Protein AF-A0AAC9VMV9-F1 (afdb_monomer_lite)

Structure (mmCIF, N/CA/C/O backbone):
data_AF-A0AAC9VMV9-F1
#
_entry.id   AF-A0AAC9VMV9-F1
#
loop_
_atom_site.group_PDB
_atom_site.id
_atom_site.type_symbol
_atom_site.label_atom_id
_atom_site.label_alt_id
_atom_site.label_comp_id
_atom_site.label_asym_id
_atom_site.label_entity_id
_atom_site.label_seq_id
_atom_site.pdbx_PDB_ins_code
_atom_site.Cartn_x
_atom_site.Cartn_y
_atom_site.Cartn_z
_atom_site.occupancy
_atom_site.B_iso_or_equiv
_atom_site.auth_seq_id
_atom_site.auth_comp_id
_atom_site.auth_asym_id
_atom_site.auth_atom_id
_atom_site.pdbx_PDB_model_num
ATOM 1 N N . MET A 1 1 ? -11.097 3.923 6.047 1.00 93.62 1 MET A N 1
ATOM 2 C CA . MET A 1 1 ? -10.985 4.026 4.571 1.00 93.62 1 MET A CA 1
ATOM 3 C C . MET A 1 1 ? -11.076 2.633 3.981 1.00 93.62 1 MET A C 1
ATOM 5 O O . MET A 1 1 ? -10.569 1.705 4.601 1.00 93.62 1 MET A O 1
ATOM 9 N N . ASP A 1 2 ? -11.701 2.490 2.817 1.00 97.19 2 ASP A N 1
ATOM 10 C CA . ASP A 1 2 ? -11.820 1.214 2.113 1.00 97.19 2 ASP A CA 1
ATOM 11 C C . ASP A 1 2 ? -11.344 1.369 0.661 1.00 97.19 2 ASP A C 1
ATOM 13 O O . ASP A 1 2 ? -11.652 2.373 0.017 1.00 97.19 2 ASP A O 1
ATOM 17 N N . ILE A 1 3 ? -10.528 0.429 0.180 1.00 97.56 3 ILE A N 1
ATOM 18 C CA . ILE A 1 3 ? -9.907 0.449 -1.152 1.00 97.56 3 ILE A CA 1
ATOM 19 C C . ILE A 1 3 ? -10.144 -0.904 -1.818 1.00 97.56 3 ILE A C 1
ATOM 21 O O . ILE A 1 3 ? -9.696 -1.933 -1.318 1.00 97.56 3 ILE A O 1
ATOM 25 N N . ALA A 1 4 ? -10.788 -0.901 -2.979 1.00 97.44 4 ALA A N 1
ATOM 26 C CA . ALA A 1 4 ? -11.225 -2.117 -3.654 1.00 97.44 4 ALA A CA 1
ATOM 27 C C . ALA A 1 4 ? -10.712 -2.183 -5.093 1.00 97.44 4 ALA A C 1
ATOM 29 O O . ALA A 1 4 ? -10.667 -1.152 -5.767 1.00 97.44 4 ALA A O 1
ATOM 30 N N . ASN A 1 5 ? -10.389 -3.385 -5.585 1.00 98.12 5 ASN A N 1
ATOM 31 C CA . ASN A 1 5 ? -10.223 -3.691 -7.018 1.00 98.12 5 ASN A CA 1
ATOM 32 C C . ASN A 1 5 ? -9.354 -2.680 -7.785 1.00 98.12 5 ASN A C 1
ATOM 34 O O . ASN A 1 5 ? -9.712 -2.207 -8.863 1.00 98.12 5 ASN A O 1
ATOM 38 N N . SER A 1 6 ? -8.231 -2.292 -7.189 1.00 97.94 6 SER A N 1
ATOM 39 C CA . SER A 1 6 ? -7.426 -1.163 -7.654 1.00 97.94 6 SER A CA 1
ATOM 40 C C . SER A 1 6 ? -5.976 -1.565 -7.881 1.00 97.94 6 SER A C 1
ATOM 42 O O . SER A 1 6 ? -5.484 -2.551 -7.330 1.00 97.94 6 SER A O 1
ATOM 44 N N . THR A 1 7 ? -5.267 -0.771 -8.684 1.00 98.19 7 THR A N 1
ATOM 45 C CA . THR A 1 7 ? -3.819 -0.898 -8.867 1.00 98.19 7 THR A CA 1
ATOM 46 C C . THR A 1 7 ? -3.130 0.417 -8.522 1.00 98.19 7 THR A C 1
ATOM 48 O O . THR A 1 7 ? -3.472 1.458 -9.073 1.00 98.19 7 THR A O 1
ATOM 51 N N . LEU A 1 8 ? -2.137 0.360 -7.634 1.00 97.62 8 LEU A N 1
ATOM 52 C CA . LEU A 1 8 ? -1.200 1.446 -7.353 1.00 97.62 8 LEU A CA 1
ATOM 53 C C . LEU A 1 8 ? 0.171 1.071 -7.925 1.00 97.62 8 LEU A C 1
ATOM 55 O O . LEU A 1 8 ? 0.736 0.033 -7.580 1.00 97.62 8 LEU A O 1
ATOM 59 N N . SER A 1 9 ? 0.732 1.923 -8.780 1.00 97.31 9 SER A N 1
ATOM 60 C CA . SER A 1 9 ? 2.037 1.684 -9.401 1.00 97.31 9 SER A CA 1
ATOM 61 C C . SER A 1 9 ? 2.947 2.899 -9.292 1.00 97.31 9 SER A C 1
ATOM 63 O O . SER A 1 9 ? 2.531 4.004 -9.630 1.00 97.31 9 SER A O 1
ATOM 65 N N . GLY A 1 10 ? 4.201 2.685 -8.893 1.00 96.56 10 GLY A N 1
ATOM 66 C CA . GLY A 1 10 ? 5.214 3.738 -8.840 1.00 96.56 10 GLY A CA 1
ATOM 67 C C . GLY A 1 10 ? 6.559 3.288 -9.395 1.00 96.56 10 GLY A C 1
ATOM 68 O O . GLY A 1 10 ? 7.143 2.314 -8.925 1.00 96.56 10 GLY A O 1
ATOM 69 N N . THR A 1 11 ? 7.077 4.008 -10.385 1.00 96.56 11 THR A N 1
ATOM 70 C CA . THR A 1 11 ? 8.375 3.705 -11.015 1.00 96.56 11 THR A CA 1
ATOM 71 C C . THR A 1 11 ? 9.530 4.517 -10.435 1.00 96.56 11 THR A C 1
ATOM 73 O O . THR A 1 11 ? 10.679 4.107 -10.553 1.00 96.56 11 THR A O 1
ATOM 76 N N . GLN A 1 12 ? 9.236 5.646 -9.789 1.00 97.12 12 GLN A N 1
ATOM 77 C CA . GLN A 1 12 ? 10.243 6.524 -9.198 1.00 97.12 12 GLN A CA 1
ATOM 78 C C . GLN A 1 12 ? 10.757 5.983 -7.860 1.00 97.12 12 GLN A C 1
ATOM 80 O O . GLN A 1 12 ? 10.067 5.227 -7.171 1.00 97.12 12 GLN A O 1
ATOM 85 N N . ASN A 1 13 ? 11.976 6.390 -7.496 1.00 97.69 13 ASN A N 1
ATOM 86 C CA . ASN A 1 13 ? 12.555 6.107 -6.185 1.00 97.69 13 ASN A CA 1
ATOM 87 C C . ASN A 1 13 ? 11.693 6.711 -5.072 1.00 97.69 13 ASN A C 1
ATOM 89 O O . ASN A 1 13 ? 11.015 7.715 -5.277 1.00 97.69 13 ASN A O 1
ATOM 93 N N . GLN A 1 14 ? 11.760 6.113 -3.884 1.00 96.50 14 GLN A N 1
ATOM 94 C CA . GLN A 1 14 ? 11.017 6.551 -2.704 1.00 96.50 14 GLN A CA 1
ATOM 95 C C . GLN A 1 14 ? 9.500 6.621 -2.956 1.00 96.50 14 GLN A C 1
ATOM 97 O O . GLN A 1 14 ? 8.819 7.505 -2.443 1.00 96.50 14 GLN A O 1
ATOM 102 N N . PHE A 1 15 ? 8.950 5.682 -3.730 1.00 97.06 15 PHE A N 1
ATOM 103 C CA . PHE A 1 15 ? 7.505 5.553 -3.889 1.00 97.06 15 PHE A CA 1
ATOM 104 C C . PHE A 1 15 ? 6.857 5.085 -2.580 1.00 97.06 15 PHE A C 1
ATOM 106 O O . PHE A 1 15 ? 7.342 4.143 -1.949 1.00 97.06 15 PHE A O 1
ATOM 113 N N . TYR A 1 16 ? 5.735 5.699 -2.202 1.00 96.62 16 TYR A N 1
ATOM 114 C CA . TYR 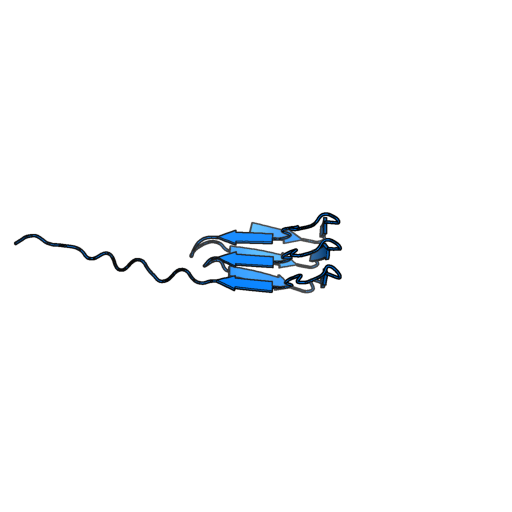A 1 16 ? 4.913 5.285 -1.066 1.00 96.62 16 TYR A CA 1
ATOM 115 C C . TYR A 1 16 ? 3.524 4.893 -1.569 1.00 96.62 16 TYR A C 1
ATOM 117 O O . TYR A 1 16 ? 2.797 5.744 -2.072 1.00 96.62 16 TYR A O 1
ATOM 125 N N . GLY A 1 17 ? 3.169 3.610 -1.460 1.00 97.00 17 GLY A N 1
ATOM 126 C CA . GLY A 1 17 ? 1.876 3.110 -1.942 1.00 97.00 17 GLY A CA 1
ATOM 127 C C . GLY A 1 17 ? 0.733 3.488 -1.001 1.00 97.00 17 GLY A C 1
ATOM 128 O O . GLY A 1 17 ? -0.092 4.336 -1.318 1.00 97.00 17 GLY A O 1
ATOM 129 N N . LEU A 1 18 ? 0.707 2.875 0.181 1.00 97.25 18 LEU A N 1
ATOM 130 C CA . LEU A 1 18 ? -0.174 3.246 1.285 1.00 97.25 18 LEU A CA 1
ATOM 131 C C . LEU A 1 18 ? 0.652 3.809 2.442 1.00 97.25 18 LEU A C 1
ATOM 133 O O . LEU A 1 18 ? 1.674 3.236 2.834 1.00 97.25 18 LEU A O 1
ATOM 137 N N . TRP A 1 19 ? 0.179 4.915 3.008 1.00 96.62 19 TRP A N 1
ATOM 138 C CA . TRP A 1 19 ? 0.743 5.540 4.199 1.00 96.62 19 TRP A CA 1
ATOM 139 C C . TRP A 1 19 ? -0.393 5.950 5.137 1.00 96.62 19 TRP A C 1
ATOM 141 O O . TRP A 1 19 ? -1.108 6.909 4.862 1.00 96.62 19 TRP A O 1
ATOM 151 N N . ALA A 1 20 ? -0.572 5.210 6.231 1.00 96.75 20 ALA A N 1
ATOM 152 C CA . ALA A 1 20 ? -1.611 5.474 7.224 1.00 96.75 20 ALA A CA 1
ATOM 153 C C . ALA A 1 20 ? -0.989 5.785 8.586 1.00 96.75 20 ALA A C 1
ATOM 155 O O . ALA A 1 20 ? -0.060 5.101 9.022 1.00 96.75 20 ALA A O 1
ATOM 156 N N . THR A 1 21 ? -1.506 6.801 9.276 1.00 95.31 21 THR A N 1
ATOM 157 C CA . THR A 1 21 ? -0.961 7.254 10.560 1.00 95.31 21 THR A CA 1
ATOM 158 C C . THR A 1 21 ? -2.064 7.587 11.559 1.00 95.31 21 THR A C 1
ATOM 160 O O . THR A 1 21 ? -2.956 8.354 11.221 1.00 95.31 21 THR A O 1
ATOM 163 N N . GLY A 1 22 ? -1.946 7.107 12.798 1.00 93.75 22 GLY A N 1
ATOM 164 C CA . GLY A 1 22 ? -2.847 7.439 13.908 1.00 93.75 22 GLY A CA 1
ATOM 165 C C . GLY A 1 22 ? -3.571 6.224 14.490 1.00 93.75 22 GLY A C 1
ATOM 166 O O . GLY A 1 22 ? -4.018 5.358 13.746 1.00 93.75 22 GLY A O 1
ATOM 167 N N . LYS A 1 23 ? -3.705 6.193 15.827 1.00 92.44 23 LYS A N 1
ATOM 168 C CA . LYS A 1 23 ? -4.232 5.056 16.621 1.00 92.44 23 LYS A CA 1
ATOM 169 C C . LYS A 1 23 ? -5.630 4.583 16.230 1.00 92.44 23 LYS A C 1
ATOM 171 O O . LYS A 1 23 ? -5.940 3.417 16.424 1.00 92.44 23 LYS A O 1
ATOM 176 N N . GLU A 1 24 ? -6.441 5.483 15.694 1.00 94.69 24 GLU A N 1
ATOM 177 C CA . GLU A 1 24 ? -7.832 5.229 15.300 1.00 94.69 24 GLU A CA 1
ATOM 178 C C . GLU A 1 24 ? -7.992 5.191 13.771 1.00 94.69 24 GLU A C 1
ATOM 180 O O . GLU A 1 24 ? -9.098 5.237 13.238 1.00 94.69 24 GLU A O 1
ATOM 185 N N . THR A 1 25 ? -6.879 5.149 13.032 1.00 96.38 25 THR A N 1
ATOM 186 C CA . THR A 1 25 ? -6.905 5.074 11.571 1.00 96.38 25 THR A CA 1
ATOM 187 C C . THR A 1 25 ? -6.981 3.626 11.120 1.00 96.38 25 THR A C 1
ATOM 189 O O . THR A 1 25 ? -6.019 2.872 11.255 1.00 96.38 25 THR A O 1
ATOM 192 N N . GLU A 1 26 ? -8.114 3.283 10.515 1.00 97.75 26 GLU A N 1
ATOM 193 C CA . GLU A 1 26 ? -8.395 1.975 9.928 1.00 97.75 26 GLU A CA 1
ATOM 194 C C . GLU A 1 26 ? -8.442 2.076 8.396 1.00 97.75 26 GLU A C 1
ATOM 196 O O . GLU A 1 26 ? -9.230 2.842 7.819 1.00 97.75 26 GLU A O 1
ATOM 201 N N . VAL A 1 27 ? -7.617 1.280 7.717 1.00 98.00 27 VAL A N 1
ATOM 202 C CA . VAL A 1 27 ? -7.635 1.116 6.258 1.00 98.00 27 VAL A CA 1
ATOM 203 C C . VAL A 1 27 ? -7.871 -0.350 5.935 1.00 98.00 27 VAL A C 1
ATOM 205 O O . VAL A 1 27 ? -7.090 -1.208 6.332 1.00 98.00 27 VAL A O 1
ATOM 208 N N . THR A 1 28 ? -8.918 -0.648 5.175 1.00 98.38 28 THR A N 1
ATOM 209 C CA . THR A 1 28 ? -9.090 -1.968 4.563 1.00 98.38 28 THR A CA 1
ATOM 210 C C . THR A 1 28 ? -8.817 -1.847 3.073 1.00 98.38 28 THR A C 1
ATOM 212 O O . THR A 1 28 ? -9.325 -0.944 2.419 1.00 98.38 28 THR A O 1
ATOM 215 N N . ALA A 1 29 ? -7.991 -2.735 2.533 1.00 98.00 29 ALA A N 1
ATOM 216 C CA . ALA A 1 29 ? -7.829 -2.897 1.102 1.00 98.00 29 ALA A CA 1
ATOM 217 C C . ALA A 1 29 ? -8.149 -4.336 0.717 1.00 98.00 29 ALA A C 1
ATOM 219 O O . ALA A 1 29 ? -7.719 -5.271 1.394 1.00 98.00 29 ALA A O 1
ATOM 220 N N . HIS A 1 30 ? -8.899 -4.517 -0.360 1.00 98.19 30 HIS A N 1
ATOM 221 C CA . HIS A 1 30 ? -9.275 -5.830 -0.851 1.00 98.19 30 HIS A CA 1
ATOM 222 C C . HIS A 1 30 ? -9.132 -5.909 -2.370 1.00 98.19 30 HIS A C 1
ATOM 224 O O . HIS A 1 30 ? -9.554 -5.004 -3.091 1.00 98.19 30 HIS A O 1
ATOM 230 N N . GLN A 1 31 ? -8.490 -6.975 -2.856 1.00 98.44 31 GL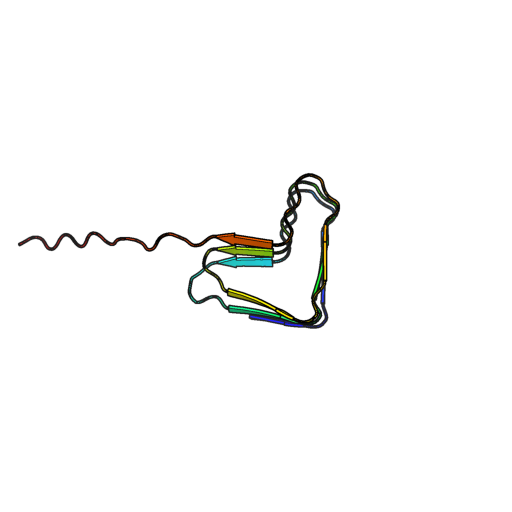N A N 1
ATOM 231 C CA . GLN A 1 31 ? -8.101 -7.106 -4.267 1.00 98.44 31 GLN A CA 1
ATOM 232 C C . GLN A 1 31 ? -7.257 -5.913 -4.757 1.00 98.44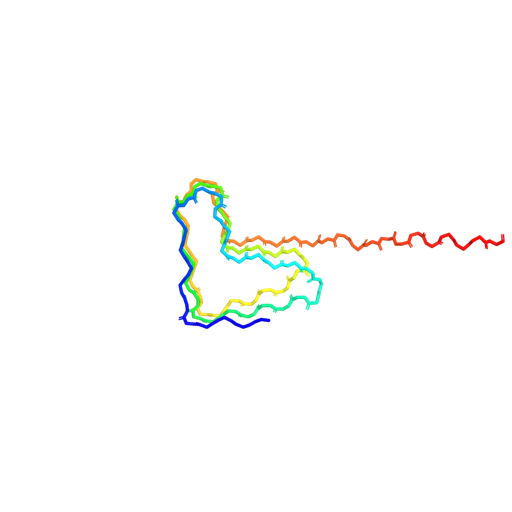 31 GLN A C 1
ATOM 234 O O . GLN A 1 31 ? -7.396 -5.438 -5.885 1.00 98.44 31 GLN A O 1
ATOM 239 N N . LEU A 1 32 ? -6.384 -5.392 -3.887 1.00 98.50 32 LEU A N 1
ATOM 240 C CA . LEU A 1 32 ? -5.473 -4.305 -4.220 1.00 98.50 32 LEU A CA 1
ATOM 241 C C . LEU A 1 32 ? -4.158 -4.865 -4.769 1.00 98.50 32 LEU A C 1
ATOM 243 O O . LEU A 1 32 ? -3.528 -5.720 -4.148 1.00 98.50 32 LEU A O 1
ATOM 247 N N . LYS A 1 33 ? -3.692 -4.324 -5.894 1.00 98.69 33 LYS A N 1
ATOM 248 C CA . LYS A 1 33 ? -2.343 -4.570 -6.414 1.00 98.69 33 LYS A CA 1
ATOM 249 C C . LYS A 1 33 ? -1.461 -3.344 -6.189 1.00 98.69 33 LYS A C 1
ATOM 251 O O . LYS A 1 33 ? -1.797 -2.260 -6.650 1.00 98.69 33 LYS A O 1
ATOM 256 N N . ILE A 1 34 ? -0.312 -3.506 -5.535 1.00 98.50 34 ILE A N 1
ATOM 257 C CA . ILE A 1 34 ? 0.705 -2.452 -5.406 1.00 98.50 34 ILE A CA 1
ATOM 258 C C . ILE A 1 34 ? 2.003 -2.921 -6.059 1.00 98.50 34 ILE A C 1
ATOM 260 O O . ILE A 1 34 ? 2.541 -3.963 -5.687 1.00 98.50 34 ILE A O 1
ATOM 264 N N . THR A 1 35 ? 2.528 -2.152 -7.012 1.00 98.38 35 THR A N 1
ATOM 265 C CA . THR A 1 35 ? 3.796 -2.459 -7.693 1.00 98.38 35 THR A CA 1
ATOM 266 C C . THR A 1 35 ? 4.772 -1.292 -7.644 1.00 98.38 35 THR A C 1
ATOM 268 O O . THR A 1 35 ? 4.377 -0.157 -7.913 1.00 98.38 35 THR A O 1
ATOM 271 N N . SER A 1 36 ? 6.054 -1.558 -7.389 1.00 98.06 36 SER A N 1
ATOM 272 C CA . SER A 1 36 ? 7.098 -0.537 -7.482 1.00 98.06 36 SER A CA 1
ATOM 273 C C . SER A 1 36 ? 8.391 -1.022 -8.133 1.00 98.06 36 SER A C 1
ATOM 275 O O . SER A 1 36 ? 8.766 -2.188 -8.016 1.00 98.06 36 SER A O 1
ATOM 277 N N . GLN A 1 37 ? 9.072 -0.110 -8.829 1.00 97.56 37 GLN A N 1
ATOM 278 C CA . GLN A 1 37 ? 10.370 -0.366 -9.467 1.00 97.56 37 GLN A CA 1
ATOM 279 C C . GLN A 1 37 ? 11.499 0.511 -8.907 1.00 97.56 37 GLN A C 1
ATOM 281 O O . GLN A 1 37 ? 12.664 0.136 -9.008 1.00 97.56 37 GLN A O 1
ATOM 286 N N . GLY A 1 38 ? 11.176 1.654 -8.294 1.00 97.31 38 GLY A N 1
ATOM 287 C CA . GLY A 1 38 ? 12.177 2.581 -7.772 1.00 97.31 38 GLY A CA 1
ATOM 288 C C . GLY A 1 38 ? 12.811 2.116 -6.462 1.00 97.31 38 GLY A C 1
ATOM 289 O O . GLY A 1 38 ? 12.178 1.435 -5.649 1.00 97.31 38 GLY A O 1
ATOM 290 N N . ALA A 1 39 ? 14.062 2.513 -6.240 1.00 97.94 39 ALA A N 1
ATOM 291 C CA . ALA A 1 39 ? 14.809 2.228 -5.020 1.00 97.94 39 ALA A CA 1
ATOM 292 C C . ALA A 1 39 ? 14.181 2.890 -3.783 1.00 97.94 39 ALA A C 1
ATOM 294 O O . ALA A 1 39 ? 13.476 3.893 -3.889 1.00 97.94 39 ALA A O 1
ATOM 295 N N . ASP A 1 40 ? 14.434 2.320 -2.603 1.00 97.44 40 ASP A N 1
ATOM 296 C CA . ASP A 1 40 ? 13.987 2.822 -1.293 1.00 97.44 40 ASP A CA 1
ATOM 297 C C . ASP A 1 40 ? 12.459 3.020 -1.161 1.00 97.44 40 ASP A C 1
ATOM 299 O O . ASP A 1 40 ? 11.972 3.712 -0.259 1.00 97.44 40 ASP A O 1
ATOM 303 N N . SER A 1 41 ? 11.685 2.391 -2.047 1.00 97.94 41 SER A N 1
ATOM 304 C CA . SER A 1 41 ? 10.224 2.454 -2.057 1.00 97.94 41 SER A CA 1
ATOM 305 C C . SER A 1 41 ? 9.616 1.679 -0.895 1.00 97.94 41 SER A C 1
ATOM 307 O O . SER A 1 41 ? 10.159 0.669 -0.442 1.00 97.94 41 SER A O 1
ATOM 309 N N . ARG A 1 42 ? 8.462 2.132 -0.411 1.00 97.44 42 ARG A N 1
ATOM 310 C CA . ARG A 1 42 ? 7.721 1.504 0.682 1.00 97.44 42 ARG A CA 1
ATOM 311 C C . ARG A 1 42 ? 6.271 1.297 0.272 1.00 97.44 42 ARG A C 1
ATOM 313 O O . ARG A 1 42 ? 5.516 2.258 0.153 1.00 97.44 42 ARG A O 1
ATOM 320 N N . LEU A 1 43 ? 5.868 0.050 0.060 1.00 97.94 43 LEU A N 1
ATOM 321 C CA . LEU A 1 43 ? 4.555 -0.217 -0.528 1.00 97.94 43 LEU A CA 1
ATOM 322 C C . LEU A 1 43 ? 3.421 0.042 0.461 1.00 97.94 43 LEU A C 1
ATOM 324 O O . LEU A 1 43 ? 2.448 0.688 0.092 1.00 97.94 43 LEU A O 1
ATOM 328 N N . VAL A 1 44 ? 3.555 -0.409 1.709 1.00 98.19 44 VAL A N 1
ATOM 329 C CA . VAL A 1 44 ? 2.565 -0.175 2.767 1.00 98.19 44 VAL A CA 1
ATOM 330 C C . VAL A 1 44 ? 3.262 0.237 4.054 1.00 98.19 44 VAL A C 1
ATOM 332 O O . VAL A 1 44 ? 4.119 -0.474 4.577 1.00 98.19 44 VAL A O 1
ATOM 335 N N . ASN A 1 45 ? 2.871 1.394 4.578 1.00 97.12 45 ASN A N 1
ATOM 336 C CA . ASN A 1 45 ? 3.405 1.965 5.802 1.00 97.12 45 ASN A CA 1
ATOM 337 C C . ASN A 1 45 ? 2.269 2.278 6.757 1.00 97.12 45 ASN A C 1
ATOM 339 O O . ASN A 1 45 ? 1.340 3.009 6.414 1.00 97.12 45 ASN A O 1
ATOM 343 N N . SER A 1 46 ? 2.393 1.767 7.972 1.00 96.69 46 SER A N 1
ATOM 344 C CA . SER A 1 46 ? 1.542 2.141 9.085 1.00 96.69 46 SER A CA 1
ATOM 345 C C . SER A 1 46 ? 2.381 2.788 10.185 1.00 96.69 46 SER A C 1
ATOM 347 O O . SER A 1 46 ? 3.415 2.251 10.584 1.00 96.69 46 SER A O 1
ATOM 349 N N . TYR A 1 47 ? 1.906 3.921 10.697 1.00 95.75 47 TYR A N 1
ATOM 350 C CA . TYR A 1 47 ? 2.395 4.547 11.922 1.00 95.75 47 TYR A CA 1
ATOM 351 C C . TYR A 1 47 ? 1.263 4.654 12.940 1.00 95.75 47 TYR A C 1
ATOM 353 O O . TYR A 1 47 ? 0.476 5.595 12.940 1.00 95.75 47 TYR A O 1
ATOM 361 N N . SER A 1 48 ? 1.197 3.688 13.847 1.00 94.81 48 SER A N 1
ATOM 362 C CA . SER A 1 48 ? 0.130 3.500 14.828 1.00 94.81 48 SER A CA 1
ATOM 363 C C . SER A 1 48 ? -1.246 3.315 14.197 1.00 94.81 48 SER A C 1
ATOM 365 O O . SER A 1 48 ? -2.218 3.478 14.905 1.00 94.81 48 SER A O 1
ATOM 367 N N . ALA A 1 49 ? -1.332 2.992 12.907 1.00 96.38 49 ALA A N 1
ATOM 368 C CA . ALA A 1 49 ? -2.587 2.751 12.202 1.00 96.38 49 ALA A CA 1
ATOM 369 C C . ALA A 1 49 ? -2.790 1.256 11.945 1.00 96.38 49 ALA A C 1
ATOM 371 O O . ALA A 1 49 ? -1.829 0.483 11.885 1.00 96.38 49 ALA A O 1
ATOM 372 N N . ASN A 1 50 ? -4.024 0.855 11.700 1.00 96.69 50 ASN A N 1
ATOM 373 C CA . ASN A 1 50 ? -4.351 -0.506 11.316 1.00 96.69 50 ASN A CA 1
ATOM 374 C C . ASN A 1 50 ? -4.642 -0.548 9.814 1.00 96.69 50 ASN A C 1
ATOM 376 O O . ASN A 1 50 ? -5.467 0.200 9.290 1.00 96.69 50 ASN A O 1
ATOM 380 N N . ILE A 1 51 ? -3.911 -1.407 9.100 1.00 97.81 51 ILE A N 1
ATOM 381 C CA . ILE A 1 51 ? -4.111 -1.650 7.670 1.00 97.81 51 ILE A CA 1
ATOM 382 C C . ILE A 1 51 ? -4.377 -3.139 7.486 1.00 97.81 51 ILE A C 1
ATOM 384 O O . ILE A 1 51 ? -3.521 -3.966 7.791 1.00 97.81 51 ILE A O 1
ATOM 388 N N . THR A 1 52 ? -5.548 -3.470 6.954 1.00 98.25 52 THR A N 1
ATOM 389 C CA . THR A 1 52 ? -5.934 -4.833 6.587 1.00 98.25 52 THR A CA 1
ATOM 390 C C . THR A 1 52 ? -5.856 -4.985 5.075 1.00 98.25 52 THR A C 1
ATOM 392 O O . THR A 1 52 ? -6.499 -4.234 4.349 1.00 98.25 52 THR A O 1
ATOM 395 N N . LEU A 1 53 ? -5.095 -5.969 4.592 1.00 98.00 53 LEU A N 1
ATOM 396 C CA . LEU A 1 53 ? -4.985 -6.309 3.172 1.00 98.00 53 LEU A CA 1
ATOM 397 C C . LEU A 1 53 ? -5.627 -7.685 2.947 1.00 98.00 53 LEU A C 1
ATOM 399 O O . LEU A 1 53 ? -5.163 -8.673 3.509 1.00 98.00 53 LEU A O 1
ATOM 403 N N . LYS A 1 54 ? -6.688 -7.754 2.141 1.00 98.38 54 LYS A N 1
ATOM 404 C CA . LYS A 1 54 ? -7.399 -8.992 1.781 1.00 98.38 54 LYS A CA 1
ATOM 405 C C . LYS A 1 54 ? -7.186 -9.280 0.303 1.00 98.38 54 LYS A C 1
ATOM 407 O O . LYS A 1 54 ? -7.307 -8.368 -0.512 1.00 98.38 54 LYS A O 1
ATOM 412 N N . ASP A 1 55 ? -6.815 -10.506 -0.048 1.00 98.31 55 ASP A N 1
ATOM 413 C CA . ASP A 1 55 ? -6.645 -10.941 -1.447 1.00 98.31 55 ASP A CA 1
ATOM 414 C C . ASP A 1 55 ? -5.825 -9.959 -2.305 1.00 98.31 55 ASP A C 1
ATOM 416 O O . ASP A 1 55 ? -6.114 -9.705 -3.471 1.00 98.31 55 ASP A O 1
ATOM 420 N N . SER A 1 56 ? -4.829 -9.324 -1.687 1.00 98.25 56 SER A N 1
ATOM 421 C CA . SER A 1 56 ? -4.075 -8.212 -2.262 1.00 98.25 56 SER A CA 1
ATOM 422 C C . SER A 1 56 ? -2.653 -8.649 -2.587 1.00 98.25 56 SER A C 1
ATOM 424 O O . SER A 1 56 ? -2.063 -9.468 -1.887 1.00 98.25 56 SER A O 1
ATOM 426 N N . THR A 1 57 ? -2.085 -8.084 -3.648 1.00 98.31 57 THR A N 1
ATOM 427 C CA . THR A 1 57 ? -0.743 -8.420 -4.132 1.00 98.31 57 THR A CA 1
ATOM 428 C C . THR A 1 57 ? 0.176 -7.216 -4.017 1.00 98.31 57 THR A C 1
ATOM 430 O O . THR A 1 57 ? -0.153 -6.124 -4.473 1.00 98.31 57 THR A O 1
ATOM 433 N N . LEU A 1 58 ? 1.366 -7.420 -3.460 1.00 98.25 58 LEU A N 1
ATOM 434 C CA . LEU A 1 58 ? 2.392 -6.394 -3.328 1.00 98.25 58 LEU A CA 1
ATOM 435 C C . LEU A 1 58 ? 3.674 -6.889 -3.989 1.00 98.25 58 LEU A C 1
ATOM 437 O O . LEU A 1 58 ? 4.119 -8.001 -3.718 1.00 98.25 58 LEU A O 1
ATOM 441 N N . SER A 1 59 ? 4.278 -6.070 -4.841 1.00 97.69 59 SER A N 1
ATOM 442 C CA . SER A 1 59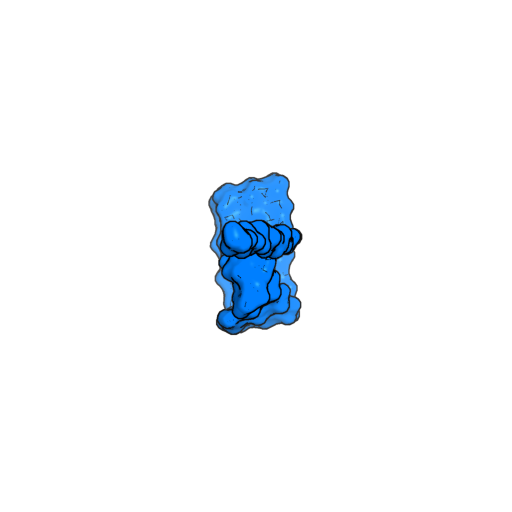 ? 5.539 -6.395 -5.501 1.00 97.69 59 SER A CA 1
ATOM 443 C C . SER A 1 59 ? 6.427 -5.163 -5.586 1.00 97.69 59 SER A C 1
ATOM 445 O O . SER A 1 59 ? 5.989 -4.091 -5.997 1.00 97.69 59 SER A O 1
ATOM 447 N N . SER A 1 60 ? 7.687 -5.298 -5.188 1.00 96.75 60 SER A N 1
ATOM 448 C CA . SER A 1 60 ? 8.698 -4.279 -5.442 1.00 96.75 60 SER A CA 1
ATOM 449 C C . SER A 1 60 ? 9.990 -4.943 -5.867 1.00 96.75 60 SER A C 1
ATOM 451 O O . SER A 1 60 ? 10.414 -5.911 -5.240 1.0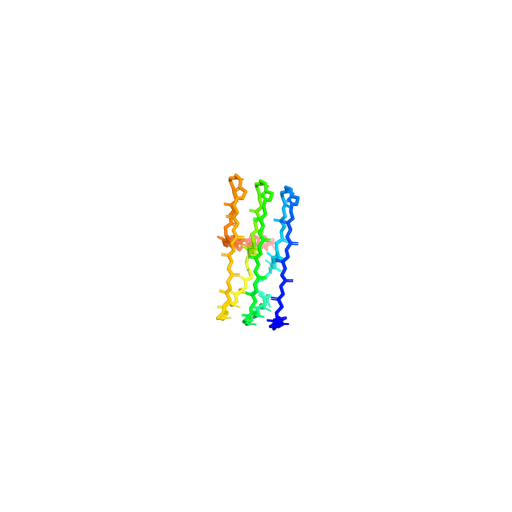0 96.75 60 SER A O 1
ATOM 453 N N . ILE A 1 61 ? 10.611 -4.404 -6.912 1.00 96.94 61 ILE A N 1
ATOM 454 C CA . ILE A 1 61 ? 11.902 -4.879 -7.430 1.00 96.94 61 ILE A CA 1
ATOM 455 C C . ILE A 1 61 ? 13.028 -3.853 -7.242 1.00 96.94 61 ILE A C 1
ATOM 457 O O . ILE A 1 61 ? 14.174 -4.120 -7.594 1.00 96.94 61 ILE A O 1
ATOM 461 N N . GLY A 1 62 ? 12.718 -2.678 -6.688 1.00 96.50 62 GLY A N 1
ATOM 462 C CA . GLY A 1 62 ? 13.705 -1.635 -6.427 1.00 96.50 62 GLY A CA 1
ATOM 463 C C . GLY A 1 62 ? 14.661 -1.999 -5.287 1.00 96.50 62 GLY A C 1
ATOM 464 O O . GLY A 1 62 ? 14.275 -2.645 -4.308 1.00 96.50 62 GLY A O 1
ATOM 465 N N . GLN A 1 63 ? 15.915 -1.549 -5.381 1.00 97.50 63 GLN A N 1
ATOM 466 C CA . GLN A 1 63 ? 16.906 -1.764 -4.320 1.00 97.50 63 GLN A CA 1
ATOM 467 C C . GLN A 1 63 ? 16.417 -1.195 -2.982 1.00 97.50 63 GLN A C 1
ATOM 469 O O . GLN A 1 63 ? 15.844 -0.108 -2.942 1.00 97.50 63 GLN A O 1
ATOM 474 N N . LYS A 1 64 ? 16.659 -1.918 -1.880 1.00 96.75 64 LYS A N 1
ATOM 475 C CA . LYS A 1 64 ? 16.265 -1.523 -0.509 1.00 96.75 64 LYS A CA 1
ATOM 476 C C . LYS A 1 64 ? 14.764 -1.236 -0.327 1.00 96.75 64 LYS A C 1
ATOM 478 O O . LYS A 1 64 ? 14.373 -0.592 0.649 1.00 96.75 64 LYS A O 1
ATOM 483 N N . ALA A 1 65 ? 13.912 -1.714 -1.233 1.00 95.88 65 ALA A N 1
ATOM 484 C CA . ALA A 1 65 ? 12.477 -1.553 -1.086 1.00 95.88 65 ALA A CA 1
ATOM 485 C C . ALA A 1 65 ? 11.943 -2.308 0.141 1.00 95.88 65 ALA A C 1
ATOM 487 O O . ALA A 1 65 ? 12.436 -3.372 0.517 1.00 95.88 65 ALA A O 1
ATOM 488 N N . ARG A 1 66 ? 10.893 -1.758 0.752 1.00 96.38 66 ARG A N 1
ATOM 489 C CA . ARG A 1 66 ? 10.160 -2.368 1.864 1.00 96.38 66 ARG A CA 1
ATOM 490 C C . ARG A 1 66 ? 8.737 -2.678 1.415 1.00 96.38 66 ARG A C 1
ATOM 492 O O . ARG A 1 66 ? 8.035 -1.800 0.919 1.00 96.38 66 ARG A O 1
ATOM 499 N N . GLY A 1 67 ? 8.308 -3.924 1.600 1.00 96.69 67 GLY A N 1
ATOM 500 C CA . GLY A 1 67 ? 6.936 -4.335 1.301 1.00 96.69 67 GLY A CA 1
ATOM 501 C C . GLY A 1 67 ? 5.950 -3.727 2.296 1.00 96.69 67 GLY A C 1
ATOM 502 O O . GLY A 1 67 ? 5.191 -2.825 1.954 1.00 96.69 67 GLY A O 1
ATOM 503 N N . ILE A 1 68 ? 5.999 -4.191 3.544 1.00 97.12 68 ILE A N 1
ATOM 504 C CA . ILE A 1 68 ? 5.118 -3.737 4.622 1.00 97.12 68 ILE A CA 1
ATOM 505 C C . ILE A 1 68 ? 5.983 -3.298 5.800 1.00 97.12 68 ILE A C 1
ATOM 507 O O . ILE A 1 68 ? 6.875 -4.031 6.227 1.00 97.12 68 ILE A O 1
ATOM 511 N N . SER A 1 69 ? 5.715 -2.113 6.337 1.00 95.19 69 SER A N 1
ATOM 512 C CA . SER A 1 69 ? 6.318 -1.646 7.585 1.00 95.19 69 SER A CA 1
ATOM 513 C C . SER A 1 69 ? 5.271 -1.056 8.516 1.00 95.19 69 SER A C 1
ATOM 515 O O . SER A 1 69 ? 4.436 -0.256 8.100 1.00 95.19 69 SER A O 1
ATOM 517 N N . HIS A 1 70 ? 5.350 -1.440 9.786 1.00 94.19 70 HIS A N 1
ATOM 518 C CA . HIS A 1 70 ? 4.486 -0.956 10.850 1.00 94.19 70 HIS A CA 1
ATOM 519 C C . HIS A 1 70 ? 5.334 -0.394 11.986 1.00 94.19 70 HIS A C 1
ATOM 521 O O . HIS A 1 70 ? 6.258 -1.048 12.467 1.00 94.19 70 HIS A O 1
ATOM 527 N N . TRP A 1 71 ? 4.988 0.807 12.426 1.00 92.50 71 TRP A N 1
ATOM 528 C CA . TRP A 1 71 ? 5.629 1.500 13.529 1.00 92.50 71 TRP A CA 1
ATOM 529 C C . TRP A 1 71 ? 4.572 1.888 14.539 1.00 92.50 71 TRP A C 1
ATOM 531 O O . TRP A 1 71 ? 3.563 2.475 14.170 1.00 92.50 71 TRP A O 1
ATOM 541 N N . ARG A 1 72 ? 4.807 1.631 15.823 1.00 84.56 72 ARG A N 1
ATOM 542 C CA . ARG A 1 72 ? 3.944 2.140 16.889 1.00 84.56 72 ARG A CA 1
ATOM 543 C C . ARG A 1 72 ? 4.618 3.338 17.534 1.00 84.56 72 ARG A C 1
ATOM 545 O O . ARG A 1 72 ? 5.756 3.229 17.980 1.00 84.56 72 ARG A O 1
ATOM 552 N N . MET A 1 73 ? 3.921 4.466 17.618 1.00 73.94 73 MET A N 1
ATOM 553 C CA . MET A 1 73 ? 4.379 5.575 18.448 1.00 73.94 73 MET A CA 1
ATOM 554 C C . MET A 1 73 ? 4.281 5.131 19.913 1.00 73.94 73 MET A C 1
ATOM 556 O O . MET A 1 73 ? 3.202 4.694 20.337 1.00 73.94 73 MET A O 1
ATOM 560 N N . PRO A 1 74 ? 5.372 5.212 20.698 1.00 68.25 74 PRO A N 1
ATOM 561 C CA . PRO A 1 74 ? 5.281 5.084 22.144 1.00 68.25 74 PRO A CA 1
ATOM 562 C C . PRO A 1 74 ? 4.229 6.080 22.641 1.00 68.25 74 PRO A C 1
ATOM 564 O O . PRO A 1 74 ? 4.208 7.231 22.202 1.00 68.25 74 PRO A O 1
ATOM 567 N N . GLY A 1 75 ? 3.295 5.624 23.479 1.00 63.38 75 GLY A N 1
ATOM 568 C CA . GLY A 1 75 ? 2.286 6.511 24.051 1.00 63.38 75 GLY A CA 1
ATOM 569 C C . GLY A 1 75 ? 2.971 7.691 24.735 1.00 63.38 75 GLY A C 1
ATOM 570 O O . GLY A 1 75 ? 3.965 7.500 25.432 1.00 63.38 75 GLY A O 1
ATOM 571 N N . TRP A 1 76 ? 2.458 8.899 24.503 1.00 53.69 76 TRP A N 1
ATOM 572 C CA . TRP A 1 76 ? 2.883 10.087 25.228 1.00 53.69 76 TRP A CA 1
ATOM 573 C C . TRP A 1 76 ? 2.661 9.801 26.715 1.00 53.69 76 TRP A C 1
ATOM 575 O O . TRP A 1 76 ? 1.517 9.703 27.155 1.00 53.69 76 TRP A O 1
ATOM 585 N N . GLN A 1 77 ? 3.732 9.616 27.485 1.00 48.34 77 GLN A N 1
ATOM 586 C CA . GLN A 1 77 ? 3.630 9.750 28.931 1.00 48.34 77 GLN A CA 1
ATOM 587 C C . GLN A 1 77 ? 3.419 11.241 29.181 1.00 48.34 77 GLN A C 1
ATOM 589 O O . GLN A 1 77 ? 4.374 12.014 29.206 1.00 48.34 77 GLN A O 1
ATOM 594 N N . ALA A 1 78 ? 2.158 11.663 29.263 1.00 42.97 78 ALA A N 1
ATOM 595 C CA . ALA A 1 78 ? 1.831 12.959 29.820 1.00 42.97 78 ALA A CA 1
ATOM 596 C C . ALA A 1 78 ? 2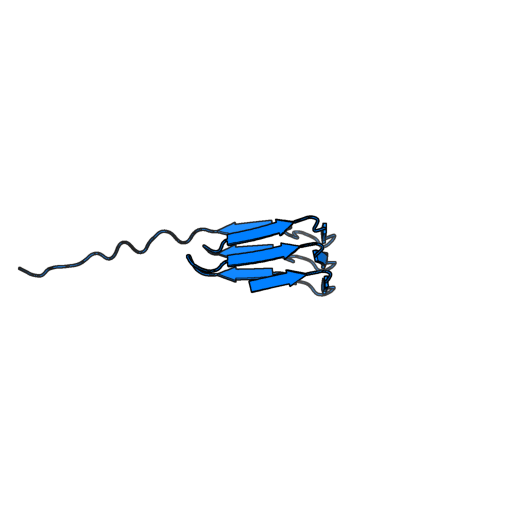.273 12.916 31.286 1.00 42.97 78 ALA A C 1
ATOM 598 O O . ALA A 1 78 ? 1.602 12.326 32.130 1.00 42.97 78 ALA A O 1
ATOM 599 N N . ILE A 1 79 ? 3.441 13.487 31.580 1.00 49.56 79 ILE A N 1
ATOM 600 C CA . ILE A 1 79 ? 3.795 13.855 32.946 1.00 49.56 79 ILE A CA 1
ATOM 601 C C . ILE A 1 79 ? 2.836 14.989 33.302 1.00 49.56 79 ILE A C 1
ATOM 603 O O . ILE A 1 79 ? 3.050 16.142 32.931 1.00 49.56 79 ILE A O 1
ATOM 607 N N . ILE A 1 80 ? 1.724 14.643 33.944 1.00 49.69 80 ILE A N 1
ATOM 608 C CA . ILE A 1 80 ? 0.833 15.622 34.554 1.00 49.69 80 ILE A CA 1
ATOM 609 C C . ILE A 1 80 ? 1.561 16.099 35.810 1.00 49.69 80 ILE A C 1
ATOM 611 O O . ILE A 1 80 ? 1.570 15.409 36.826 1.00 49.69 80 ILE A O 1
ATOM 615 N N . TRP A 1 81 ? 2.225 17.251 35.743 1.00 41.41 81 TRP A N 1
ATOM 616 C CA . TRP A 1 81 ? 2.596 17.963 36.961 1.00 41.41 81 TRP A CA 1
ATOM 617 C C . TRP A 1 81 ? 1.312 18.563 37.527 1.00 41.41 81 TRP A C 1
ATOM 619 O O . TRP A 1 81 ? 0.893 19.643 37.120 1.00 41.41 81 TRP A O 1
ATOM 629 N N . THR A 1 82 ? 0.648 17.861 38.442 1.00 52.91 82 THR A N 1
ATOM 630 C CA . THR A 1 82 ? -0.264 18.540 39.361 1.00 52.91 82 THR A CA 1
ATOM 631 C C . THR A 1 82 ? 0.616 19.264 40.373 1.00 52.91 82 THR A C 1
ATOM 633 O O . THR A 1 82 ? 1.193 18.631 41.256 1.00 52.91 82 THR A O 1
ATOM 636 N N . SER A 1 83 ? 0.794 20.573 40.210 1.00 49.47 83 SER A N 1
ATOM 637 C CA . SER A 1 83 ? 1.306 21.425 41.283 1.00 49.47 83 SER A CA 1
ATOM 638 C C . SER A 1 83 ? 0.328 21.356 42.460 1.00 49.47 83 SER A C 1
ATOM 640 O O . SER A 1 83 ? -0.849 21.675 42.281 1.00 49.47 83 SER A O 1
ATOM 642 N N . MET A 1 84 ? 0.816 20.877 43.609 1.00 53.88 84 MET A N 1
ATOM 643 C CA . MET A 1 84 ? 0.179 21.033 44.923 1.00 53.88 84 MET A CA 1
ATOM 644 C C . MET A 1 84 ? 0.390 22.450 45.447 1.00 53.88 84 MET A C 1
ATOM 646 O O . MET A 1 84 ? 1.468 23.017 45.149 1.00 53.88 84 MET A O 1
#

Sequence (84 aa):
MDIANSTLSGTQNQFYGLWATGKETEVTAHQLKITSQGADSRLVNSYSANITLKDSTLSSIGQKARGISHWRMPGWQAIIWTSM

Organism: NCBI:txid138072

Secondary structure (DSSP, 8-state):
-EEES-EEEE-STT-EEEEEESTT-EEEEES-EEEE-STT-EEEEEES-EEEEES-EEEE-STT-EEEEEEPPPP---------

Radius of gyration: 16.3 Å; chains: 1; bounding box: 29×32×56 Å

Foldseek 3Di:
DEAELEEAEEEEAQAEQAEEEDLPAEYEYEQYEYEYEHAQYENEEYENHHYHYHNYYYYYDHHNYHDYDYHYDDPPPPPPPPDD

pLDDT: mean 90.73, std 15.54, range [41.41, 98.69]